Protein AF-A0A0P6VSU0-F1 (afdb_monomer_lite)

Structure (mmCIF, N/CA/C/O backbone):
data_AF-A0A0P6VSU0-F1
#
_entry.id   AF-A0A0P6VSU0-F1
#
loop_
_atom_site.group_PDB
_atom_site.id
_atom_site.type_symbol
_atom_site.label_atom_id
_atom_site.label_alt_id
_atom_site.label_comp_id
_atom_site.label_asym_id
_atom_site.label_entity_id
_atom_site.label_seq_id
_atom_site.pdbx_PDB_ins_code
_atom_site.Cartn_x
_atom_site.Cartn_y
_atom_site.Cartn_z
_atom_site.occupancy
_atom_site.B_iso_or_equiv
_atom_site.auth_seq_id
_atom_site.auth_comp_id
_atom_site.auth_asym_id
_atom_site.auth_atom_id
_atom_site.pdbx_PDB_model_num
ATOM 1 N N . MET A 1 1 ? 4.379 -19.609 -7.124 1.00 47.34 1 MET A N 1
ATOM 2 C CA . MET A 1 1 ? 3.232 -18.679 -7.100 1.00 47.34 1 MET A CA 1
ATOM 3 C C . MET A 1 1 ? 3.362 -17.800 -8.323 1.00 47.34 1 MET A C 1
ATOM 5 O O . MET A 1 1 ? 4.472 -17.355 -8.581 1.00 47.34 1 MET A O 1
ATOM 9 N N . SER A 1 2 ? 2.298 -17.653 -9.105 1.00 48.31 2 SER A N 1
ATOM 10 C CA . SER A 1 2 ? 2.311 -16.832 -10.319 1.00 48.31 2 SER A CA 1
ATOM 11 C C . SER A 1 2 ? 2.112 -15.365 -9.943 1.00 48.31 2 SER A C 1
ATOM 13 O O . SER A 1 2 ? 1.279 -15.066 -9.083 1.00 48.31 2 SER A O 1
ATOM 15 N N . SER A 1 3 ? 2.883 -14.471 -10.557 1.00 55.75 3 SER A N 1
ATOM 16 C CA . SER A 1 3 ? 2.591 -13.036 -10.544 1.00 55.75 3 SER A CA 1
ATOM 17 C C . SER A 1 3 ? 1.239 -12.778 -11.238 1.00 55.75 3 SER A C 1
ATOM 19 O O . SER A 1 3 ? 0.812 -13.639 -12.017 1.00 55.75 3 SER A O 1
ATOM 21 N N . PRO A 1 4 ? 0.574 -11.636 -10.963 1.00 64.50 4 PRO A N 1
ATOM 22 C CA . PRO A 1 4 ? -0.524 -11.125 -11.792 1.00 64.50 4 PRO A CA 1
ATOM 23 C C . PRO A 1 4 ? -0.087 -10.973 -13.265 1.00 64.50 4 PRO A C 1
ATOM 25 O O . PRO A 1 4 ? 1.007 -11.412 -13.632 1.00 64.50 4 PRO A O 1
ATOM 28 N N . GLY A 1 5 ? -0.916 -10.372 -14.125 1.00 71.06 5 GLY A N 1
ATOM 29 C CA . GLY A 1 5 ? -0.563 -10.087 -15.519 1.00 71.06 5 GLY A CA 1
ATOM 30 C C . GLY A 1 5 ? 0.725 -9.261 -15.701 1.00 71.06 5 GLY A C 1
ATOM 31 O O . GLY A 1 5 ? 1.636 -9.219 -14.868 1.00 71.06 5 GLY A O 1
ATOM 32 N N . ARG A 1 6 ? 0.891 -8.617 -16.858 1.00 77.94 6 ARG A N 1
ATOM 33 C CA . ARG A 1 6 ? 2.095 -7.790 -17.058 1.00 77.94 6 ARG A CA 1
ATOM 34 C C . ARG A 1 6 ? 1.940 -6.490 -16.264 1.00 77.94 6 ARG A C 1
ATOM 36 O O . ARG A 1 6 ? 0.905 -5.858 -16.434 1.00 77.94 6 ARG A O 1
ATOM 43 N N . PRO A 1 7 ? 2.951 -6.067 -15.479 1.00 82.81 7 PRO A N 1
ATOM 44 C CA . PRO A 1 7 ? 2.879 -4.781 -14.797 1.00 82.81 7 PRO A CA 1
ATOM 45 C C . PRO A 1 7 ? 2.768 -3.674 -15.835 1.00 82.81 7 PRO A C 1
ATOM 47 O O . PRO A 1 7 ? 3.377 -3.789 -16.906 1.00 82.81 7 PRO A O 1
ATOM 50 N N . SER A 1 8 ? 2.045 -2.613 -15.499 1.00 86.38 8 SER A N 1
ATOM 51 C CA . SER A 1 8 ? 1.903 -1.420 -16.325 1.00 86.38 8 SER A CA 1
ATOM 52 C C . SER A 1 8 ? 2.344 -0.178 -15.557 1.00 86.38 8 SER A C 1
ATOM 54 O O . SER A 1 8 ? 1.845 0.120 -14.472 1.00 86.38 8 SER A O 1
ATOM 56 N N . HIS A 1 9 ? 3.294 0.566 -16.120 1.00 86.81 9 HIS A N 1
ATOM 57 C CA . HIS A 1 9 ? 3.732 1.851 -15.577 1.00 86.81 9 HIS A CA 1
ATOM 58 C C . HIS A 1 9 ? 3.645 2.923 -16.651 1.00 86.81 9 HIS A C 1
ATOM 60 O O . HIS A 1 9 ? 4.348 2.851 -17.661 1.00 86.81 9 HIS A O 1
ATOM 66 N N . PHE A 1 10 ? 2.820 3.940 -16.422 1.00 86.12 10 PHE A N 1
ATOM 67 C CA . PHE A 1 10 ? 2.726 5.067 -17.341 1.00 86.12 10 PHE A CA 1
ATOM 68 C C . PHE A 1 10 ? 3.877 6.047 -17.124 1.00 86.12 10 PHE A C 1
ATOM 70 O O . PHE A 1 10 ? 4.041 6.654 -16.062 1.00 86.12 10 PHE A O 1
ATOM 77 N N . ASP A 1 11 ? 4.669 6.246 -18.170 1.00 84.56 11 ASP A N 1
ATOM 78 C CA . ASP A 1 11 ? 5.705 7.262 -18.197 1.00 84.56 11 ASP A CA 1
ATOM 79 C C . ASP A 1 11 ? 5.117 8.587 -18.692 1.00 84.56 11 ASP A C 1
ATOM 81 O O . ASP A 1 11 ? 4.940 8.808 -19.890 1.00 84.56 11 ASP A O 1
ATOM 85 N N . SER A 1 12 ? 4.852 9.504 -17.761 1.00 80.31 12 SER A N 1
ATOM 86 C CA . SER A 1 12 ? 4.310 10.831 -18.086 1.00 80.31 12 SER A CA 1
ATOM 87 C C . SER A 1 12 ? 5.259 11.716 -18.904 1.00 80.31 12 SER A C 1
ATOM 89 O O . SER A 1 12 ? 4.791 12.636 -19.576 1.00 80.31 12 SER A O 1
ATOM 91 N N . ALA A 1 13 ? 6.570 11.447 -18.896 1.00 84.44 13 ALA A N 1
ATOM 92 C CA . ALA A 1 13 ? 7.530 12.204 -19.692 1.00 84.44 13 ALA A CA 1
ATOM 93 C C . ALA A 1 13 ? 7.473 11.810 -21.175 1.00 84.44 13 ALA A C 1
ATOM 95 O O . ALA A 1 13 ? 7.679 12.657 -22.046 1.00 84.44 13 ALA A O 1
ATOM 96 N N . THR A 1 14 ? 7.185 10.538 -21.469 1.00 85.19 14 THR A N 1
ATOM 97 C CA . THR A 1 14 ? 7.127 10.017 -22.846 1.00 85.19 14 THR A CA 1
ATOM 98 C C . THR A 1 14 ? 5.707 9.745 -23.347 1.00 85.19 14 THR A C 1
ATOM 100 O O . THR A 1 14 ? 5.511 9.587 -24.553 1.00 85.19 14 THR A O 1
ATOM 103 N N . GLY A 1 15 ? 4.717 9.716 -22.453 1.00 84.81 15 GLY A N 1
ATOM 104 C CA . GLY A 1 15 ? 3.325 9.372 -22.740 1.00 84.81 15 GLY A CA 1
ATOM 105 C C . GLY A 1 15 ? 3.114 7.898 -23.097 1.00 84.81 15 GLY A C 1
ATOM 106 O O . GLY A 1 15 ? 2.152 7.585 -23.798 1.00 84.81 15 GLY A O 1
ATOM 107 N N . ARG A 1 16 ? 4.030 7.007 -22.698 1.00 87.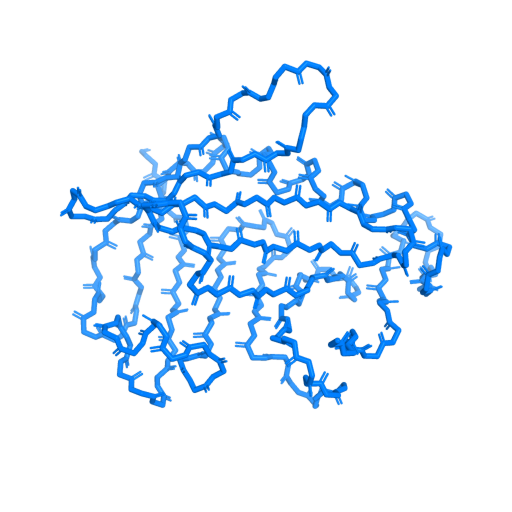06 16 ARG A N 1
ATOM 108 C CA . ARG A 1 16 ? 4.004 5.578 -23.046 1.00 87.06 16 ARG A CA 1
ATOM 109 C C . ARG A 1 16 ? 3.714 4.732 -21.814 1.00 87.06 16 ARG A C 1
ATOM 111 O O . ARG A 1 16 ? 4.244 5.010 -20.743 1.00 87.06 16 ARG A O 1
ATOM 118 N N . ASP A 1 17 ? 2.957 3.659 -22.010 1.00 87.69 17 ASP A N 1
ATOM 119 C CA . ASP A 1 17 ? 2.863 2.577 -21.033 1.00 87.69 17 ASP A CA 1
ATOM 120 C C . ASP A 1 17 ? 4.061 1.640 -21.196 1.00 87.69 17 ASP A C 1
ATOM 122 O O . ASP A 1 17 ? 4.332 1.134 -22.291 1.00 87.69 17 ASP A O 1
ATOM 126 N N . LEU A 1 18 ? 4.791 1.445 -20.103 1.00 89.12 18 LEU A N 1
ATOM 127 C CA . LEU A 1 18 ? 5.906 0.515 -19.987 1.00 89.12 18 LEU A CA 1
ATOM 128 C C . LEU A 1 18 ? 5.400 -0.777 -19.353 1.00 89.12 18 LEU A C 1
ATOM 130 O O . LEU A 1 18 ? 4.749 -0.739 -18.308 1.00 89.12 18 LEU A O 1
ATOM 134 N N . THR A 1 19 ? 5.711 -1.917 -19.968 1.00 88.00 19 THR A N 1
ATOM 135 C CA . THR A 1 19 ? 5.193 -3.222 -19.553 1.00 88.00 19 THR A CA 1
ATOM 136 C C . THR A 1 19 ? 6.268 -4.280 -19.335 1.00 88.00 19 THR A C 1
ATOM 138 O O . THR A 1 19 ? 7.229 -4.422 -20.094 1.00 88.00 19 THR A O 1
ATOM 141 N N . GLY A 1 20 ? 6.086 -5.108 -18.309 1.00 84.38 20 GLY A N 1
ATOM 142 C CA . GLY A 1 20 ? 7.062 -6.153 -17.994 1.00 84.38 20 GLY A CA 1
ATOM 143 C C . GLY A 1 20 ? 8.443 -5.571 -17.641 1.00 84.38 20 GLY A C 1
ATOM 144 O O . GLY A 1 20 ? 8.514 -4.516 -17.011 1.00 84.38 20 GLY A O 1
ATOM 145 N N . PRO A 1 21 ? 9.559 -6.212 -18.043 1.00 86.00 21 PRO A N 1
ATOM 146 C CA . PRO A 1 21 ? 10.896 -5.813 -17.593 1.00 86.00 21 PRO A CA 1
ATOM 147 C C . PRO A 1 21 ? 11.310 -4.379 -17.945 1.00 86.00 21 PRO A C 1
ATOM 149 O O . PRO A 1 21 ? 12.153 -3.799 -17.264 1.00 86.00 21 PRO A O 1
ATOM 152 N N . GLU A 1 22 ? 10.730 -3.783 -18.992 1.00 87.75 22 GLU A N 1
ATOM 153 C CA . GLU A 1 22 ? 11.029 -2.396 -19.374 1.00 87.75 22 GLU A CA 1
ATOM 154 C C . GLU A 1 22 ? 10.518 -1.377 -18.341 1.00 87.75 22 GLU A C 1
ATOM 156 O O . GLU A 1 22 ? 11.018 -0.256 -18.280 1.00 87.75 22 GLU A O 1
ATOM 161 N N . ALA A 1 23 ? 9.575 -1.787 -17.487 1.00 89.44 23 ALA A N 1
ATOM 162 C CA . ALA A 1 23 ? 9.054 -0.981 -16.395 1.00 89.44 23 ALA A CA 1
ATOM 163 C C . ALA A 1 23 ? 9.951 -0.984 -15.143 1.00 89.44 23 ALA A C 1
ATOM 165 O O . ALA A 1 23 ? 9.650 -0.273 -14.189 1.00 89.44 23 ALA A O 1
ATOM 166 N N . GLY A 1 24 ? 11.062 -1.735 -15.132 1.00 90.44 24 GLY A N 1
ATOM 167 C CA . GLY A 1 24 ? 11.977 -1.841 -13.985 1.00 90.44 24 GLY A CA 1
ATOM 168 C C . GLY A 1 24 ? 12.372 -0.493 -13.353 1.00 90.44 24 GLY A C 1
ATOM 169 O O . GLY A 1 24 ? 12.173 -0.324 -12.151 1.00 90.44 24 GLY A O 1
ATOM 170 N N . PRO A 1 25 ? 12.831 0.510 -14.130 1.00 90.44 25 PRO A N 1
ATOM 171 C CA . PRO A 1 25 ? 13.137 1.835 -13.587 1.00 90.44 25 PRO A CA 1
ATOM 172 C C . PRO A 1 25 ? 11.937 2.538 -12.933 1.00 90.44 25 PRO A C 1
ATOM 174 O O . PRO A 1 25 ? 12.113 3.265 -11.958 1.00 90.44 25 PRO A O 1
ATOM 177 N N . GLN A 1 26 ? 10.715 2.313 -13.430 1.00 91.31 26 GLN A N 1
ATOM 178 C CA . GLN A 1 26 ? 9.510 2.890 -12.827 1.00 91.31 26 GLN A CA 1
ATOM 179 C C . GLN A 1 26 ? 9.052 2.133 -11.587 1.00 91.31 26 GLN A C 1
ATOM 181 O O . GLN A 1 26 ? 8.567 2.758 -10.646 1.00 91.31 26 GLN A O 1
ATOM 186 N N . ALA A 1 27 ? 9.295 0.824 -11.524 1.00 92.62 27 ALA A N 1
ATOM 187 C CA . ALA A 1 27 ? 9.142 0.067 -10.291 1.00 92.62 27 ALA A CA 1
ATOM 188 C C . ALA A 1 27 ? 10.073 0.619 -9.198 1.00 92.62 27 ALA A C 1
ATOM 190 O O . ALA A 1 27 ? 9.612 0.915 -8.099 1.00 92.62 27 ALA A O 1
ATOM 191 N N . GLU A 1 28 ? 11.355 0.853 -9.504 1.00 92.69 28 GLU A N 1
ATOM 192 C CA . GLU A 1 28 ? 12.307 1.481 -8.572 1.00 92.69 28 GLU A CA 1
ATOM 193 C C . GLU A 1 28 ? 11.859 2.889 -8.146 1.00 92.69 28 GLU A C 1
ATOM 195 O O . GLU A 1 28 ? 11.866 3.216 -6.954 1.00 92.69 28 GLU A O 1
ATOM 200 N N . ALA A 1 29 ? 11.403 3.711 -9.098 1.00 92.12 29 ALA A N 1
ATOM 201 C CA . ALA A 1 29 ? 10.874 5.041 -8.808 1.00 92.12 29 ALA A CA 1
ATOM 202 C C . ALA A 1 29 ? 9.624 4.989 -7.914 1.00 92.12 29 ALA A C 1
ATOM 204 O O . ALA A 1 29 ? 9.479 5.814 -7.010 1.00 92.12 29 ALA A O 1
ATOM 205 N N . LEU A 1 30 ? 8.739 4.008 -8.117 1.00 93.88 30 LEU A N 1
ATOM 206 C CA . LEU A 1 30 ? 7.564 3.792 -7.278 1.00 93.88 30 LEU A CA 1
ATOM 207 C C . LEU A 1 30 ? 7.958 3.395 -5.849 1.00 93.88 30 LEU A C 1
ATOM 209 O O . LEU A 1 30 ? 7.382 3.938 -4.907 1.00 93.88 30 LEU A O 1
ATOM 213 N N . VAL A 1 31 ? 8.966 2.534 -5.662 1.00 94.50 31 VAL A N 1
ATOM 214 C CA . VAL A 1 31 ? 9.497 2.207 -4.323 1.00 94.50 31 VAL A CA 1
ATOM 215 C C . VAL A 1 31 ? 9.968 3.471 -3.600 1.00 94.50 31 VAL A C 1
ATOM 217 O O . VAL A 1 31 ? 9.560 3.716 -2.464 1.00 94.50 31 VAL A O 1
ATOM 220 N N . ALA A 1 32 ? 10.771 4.306 -4.265 1.00 93.06 32 ALA A N 1
ATOM 221 C CA . ALA A 1 32 ? 11.241 5.567 -3.693 1.00 93.06 32 ALA A CA 1
ATOM 222 C C . ALA A 1 32 ? 10.084 6.532 -3.374 1.00 93.06 32 ALA A C 1
ATOM 224 O O . ALA A 1 32 ? 10.086 7.184 -2.330 1.00 93.06 32 ALA A O 1
ATOM 225 N N . ARG A 1 33 ? 9.063 6.593 -4.241 1.00 94.00 33 ARG A N 1
ATOM 226 C CA . ARG A 1 33 ? 7.874 7.436 -4.047 1.00 94.00 33 ARG A CA 1
ATOM 227 C C . ARG A 1 33 ? 7.045 6.992 -2.840 1.00 94.00 33 ARG A C 1
ATOM 229 O O . ARG A 1 33 ? 6.606 7.841 -2.071 1.00 94.00 33 ARG A O 1
ATOM 236 N N . LEU A 1 34 ? 6.861 5.684 -2.651 1.00 95.38 34 LEU A N 1
ATOM 237 C CA . LEU A 1 34 ? 6.168 5.116 -1.490 1.00 95.38 34 LEU A CA 1
ATOM 238 C C . LEU A 1 34 ? 6.933 5.382 -0.187 1.00 95.38 34 LEU A C 1
ATOM 240 O O . LEU A 1 34 ? 6.318 5.772 0.803 1.00 95.38 34 LEU A O 1
ATOM 244 N N . ALA A 1 35 ? 8.262 5.225 -0.196 1.00 93.81 35 ALA A N 1
ATOM 245 C CA . ALA A 1 35 ? 9.110 5.543 0.953 1.00 93.81 35 ALA A CA 1
ATOM 246 C C . ALA A 1 35 ? 8.978 7.021 1.350 1.00 93.81 35 ALA A C 1
ATOM 248 O O . ALA A 1 35 ? 8.665 7.337 2.492 1.00 93.81 35 ALA A O 1
ATOM 249 N N . MET A 1 36 ? 9.126 7.923 0.378 1.00 94.00 36 MET A N 1
ATOM 250 C CA . MET A 1 36 ? 8.999 9.362 0.597 1.00 94.00 36 MET A CA 1
ATOM 251 C C . MET A 1 36 ? 7.603 9.747 1.106 1.00 94.00 36 MET A C 1
ATOM 253 O O . MET A 1 36 ? 7.484 10.543 2.032 1.00 94.00 36 MET A O 1
ATOM 257 N N . ALA A 1 37 ? 6.536 9.170 0.546 1.00 94.25 37 ALA A N 1
ATOM 258 C CA . ALA A 1 37 ? 5.176 9.426 1.016 1.00 94.25 37 ALA A CA 1
ATOM 259 C C . ALA A 1 37 ? 4.964 8.963 2.466 1.00 94.25 37 ALA A C 1
ATOM 261 O O . ALA A 1 37 ? 4.318 9.669 3.234 1.00 94.25 37 ALA A O 1
ATOM 262 N N . ALA A 1 38 ? 5.540 7.825 2.860 1.00 94.69 38 ALA A N 1
ATOM 263 C CA . ALA A 1 38 ? 5.490 7.340 4.238 1.00 94.69 38 ALA A CA 1
ATOM 264 C C . ALA A 1 38 ? 6.200 8.280 5.233 1.00 94.69 38 ALA A C 1
ATOM 266 O O . ALA A 1 38 ? 5.788 8.358 6.388 1.00 94.69 38 ALA A O 1
ATOM 267 N N . GLU A 1 39 ? 7.233 9.009 4.800 1.00 93.19 39 GLU A N 1
ATOM 268 C CA . GLU A 1 39 ? 7.901 10.031 5.620 1.00 93.19 39 GLU A CA 1
ATOM 269 C C . GLU A 1 39 ? 7.115 11.344 5.685 1.00 93.19 39 GLU A C 1
ATOM 271 O O . GLU A 1 39 ? 7.004 11.949 6.751 1.00 93.19 39 GLU A O 1
ATOM 276 N N . ILE A 1 40 ? 6.573 11.797 4.550 1.00 94.50 40 ILE A N 1
ATOM 277 C CA . ILE A 1 40 ? 5.836 13.067 4.452 1.00 94.50 40 ILE A CA 1
ATOM 278 C C . ILE A 1 40 ? 4.467 12.963 5.135 1.00 94.50 40 ILE A C 1
ATOM 280 O O . ILE A 1 40 ? 4.003 13.931 5.739 1.00 94.50 40 ILE A O 1
ATOM 284 N N . TYR A 1 41 ? 3.825 11.797 5.054 1.00 95.62 41 TYR A N 1
ATOM 285 C CA . TYR A 1 41 ? 2.482 11.549 5.565 1.00 95.62 41 TYR A CA 1
ATOM 286 C C . TYR A 1 41 ? 2.490 10.466 6.657 1.00 95.62 41 TYR A C 1
ATOM 288 O O . TYR A 1 41 ? 2.035 9.344 6.419 1.00 95.62 41 TYR A O 1
ATOM 296 N N . PRO A 1 42 ? 2.974 10.771 7.875 1.00 96.25 42 PRO A N 1
ATOM 297 C CA . PRO A 1 42 ? 3.093 9.781 8.945 1.00 96.25 42 PRO A CA 1
ATOM 298 C C . PRO A 1 42 ? 1.759 9.437 9.623 1.00 96.25 42 PRO A C 1
ATOM 300 O O . PRO A 1 42 ? 1.703 8.503 10.419 1.00 96.25 42 PRO A O 1
ATOM 303 N N . HIS A 1 43 ? 0.678 10.170 9.347 1.00 97.62 43 HIS A N 1
ATOM 304 C CA . HIS A 1 43 ? -0.611 9.985 10.014 1.00 97.62 43 HIS A CA 1
ATOM 305 C C . HIS A 1 43 ? -1.735 9.796 8.999 1.00 97.62 43 HIS A C 1
ATOM 307 O O . HIS A 1 43 ? -2.031 10.677 8.192 1.00 97.62 43 HIS A O 1
ATOM 313 N N . TRP A 1 44 ? -2.383 8.637 9.072 1.00 98.00 44 TRP A N 1
ATOM 314 C CA . TRP A 1 44 ? -3.478 8.253 8.189 1.00 98.00 44 TRP A CA 1
ATOM 315 C C . TRP A 1 44 ? -4.697 7.890 9.018 1.00 98.00 44 TRP A C 1
ATOM 317 O O . TRP A 1 44 ? -4.587 7.144 9.984 1.00 98.00 44 TRP A O 1
ATOM 327 N N . ARG A 1 45 ? -5.878 8.373 8.648 1.00 98.25 45 ARG A N 1
ATOM 328 C CA . ARG A 1 45 ? -7.129 8.024 9.324 1.00 98.25 45 ARG A CA 1
ATOM 329 C C . ARG A 1 45 ? -7.915 7.031 8.489 1.00 98.25 45 ARG A C 1
ATOM 331 O O . ARG A 1 45 ? -8.149 7.272 7.310 1.00 98.25 45 ARG A O 1
ATOM 338 N N . ILE A 1 46 ? -8.365 5.951 9.121 1.00 98.25 46 ILE A N 1
ATOM 339 C CA . ILE A 1 46 ? -9.311 5.009 8.518 1.00 98.25 46 ILE A CA 1
ATOM 340 C C . ILE A 1 46 ? -10.684 5.686 8.448 1.00 98.25 46 ILE A C 1
ATOM 342 O O . ILE A 1 46 ? -11.180 6.199 9.450 1.00 98.25 46 ILE A O 1
ATOM 346 N N . GLU A 1 47 ? -11.314 5.685 7.280 1.00 97.94 47 GLU A N 1
ATOM 347 C CA . GLU A 1 47 ? -12.573 6.393 7.017 1.00 97.94 47 GLU A CA 1
ATOM 348 C C . GLU A 1 47 ? -13.791 5.462 6.951 1.00 97.94 47 GLU A C 1
ATOM 350 O O . GLU A 1 47 ? -14.930 5.924 6.995 1.00 97.94 47 GLU A O 1
ATOM 355 N N . THR A 1 48 ? -13.574 4.147 6.880 1.00 96.94 48 THR A N 1
ATOM 356 C CA . THR A 1 48 ? -14.632 3.151 6.662 1.00 96.94 48 THR A CA 1
ATOM 357 C C . THR A 1 48 ? -14.580 1.988 7.651 1.00 96.94 48 THR A C 1
ATOM 359 O O . THR A 1 48 ? -13.565 1.711 8.290 1.00 96.94 48 THR A O 1
ATOM 362 N N . GLY A 1 49 ? -15.704 1.272 7.751 1.00 93.88 49 GLY A N 1
ATOM 363 C CA . GLY A 1 49 ? -15.810 0.030 8.515 1.00 93.88 49 GLY A CA 1
ATOM 364 C C . GLY A 1 49 ? -15.770 0.205 10.040 1.00 93.88 49 GLY A C 1
ATOM 365 O O . GLY A 1 49 ? -15.791 1.326 10.550 1.00 93.88 49 GLY A O 1
ATOM 366 N N . PRO A 1 50 ? -15.724 -0.909 10.794 1.00 94.69 50 PRO A N 1
ATOM 367 C CA . PRO A 1 50 ? -15.648 -0.890 12.258 1.00 94.69 50 PRO A CA 1
ATOM 368 C C . PRO A 1 50 ? -14.444 -0.134 12.836 1.00 94.69 50 PRO A C 1
ATOM 370 O O . PRO A 1 50 ? -14.487 0.293 13.986 1.00 94.69 50 PRO A O 1
ATOM 373 N N . ALA A 1 51 ? -13.367 0.012 12.061 1.00 95.25 51 ALA A N 1
ATOM 374 C CA . ALA A 1 51 ? -12.163 0.729 12.465 1.00 95.25 51 ALA A CA 1
ATOM 375 C C . ALA A 1 51 ? -12.170 2.230 12.106 1.00 95.25 51 ALA A C 1
ATOM 377 O O . ALA A 1 51 ? -11.166 2.900 12.356 1.00 95.25 51 ALA A O 1
A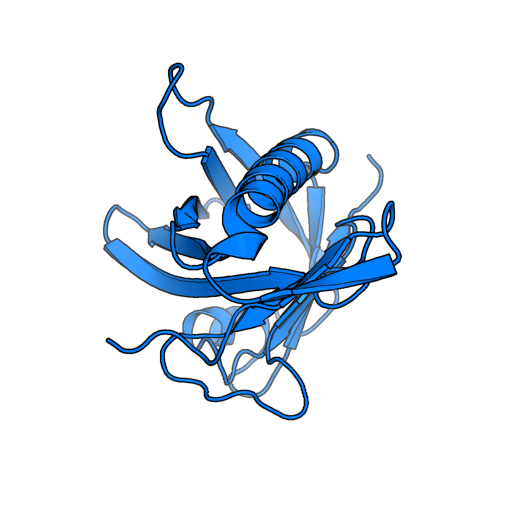TOM 378 N N . ALA A 1 52 ? -13.259 2.762 11.539 1.00 96.94 52 ALA A N 1
ATOM 379 C CA . ALA A 1 52 ? -13.352 4.167 11.149 1.00 96.94 52 ALA A CA 1
ATOM 380 C C . ALA A 1 52 ? -13.029 5.124 12.312 1.00 96.94 52 ALA A C 1
ATOM 382 O O . ALA A 1 52 ? -13.438 4.921 13.455 1.00 96.94 52 ALA A O 1
ATOM 383 N N . GLY A 1 53 ? -12.288 6.186 12.004 1.00 96.62 53 GLY A N 1
ATOM 384 C CA . GLY A 1 53 ? -11.812 7.186 12.958 1.00 96.62 53 GLY A CA 1
ATOM 385 C C . GLY A 1 53 ? -10.495 6.833 13.652 1.00 96.62 53 GLY A C 1
ATOM 386 O O . GLY A 1 53 ? -9.898 7.721 14.257 1.00 96.62 53 GLY A O 1
ATOM 387 N N . ARG A 1 54 ? -10.010 5.587 13.554 1.00 97.06 54 ARG A N 1
ATOM 388 C CA . ARG A 1 54 ? -8.699 5.205 14.098 1.00 97.06 54 ARG A CA 1
ATOM 389 C C . ARG A 1 54 ? -7.571 5.721 13.204 1.00 97.06 54 ARG A C 1
ATOM 391 O O . ARG A 1 54 ? -7.713 5.767 11.979 1.00 97.06 54 ARG A O 1
ATOM 398 N N . THR A 1 55 ? -6.450 6.071 13.828 1.00 97.44 55 THR A N 1
ATOM 399 C CA . THR A 1 55 ? -5.258 6.585 13.145 1.00 97.44 55 THR A CA 1
ATOM 400 C C . THR A 1 55 ? -4.207 5.490 13.024 1.00 97.44 55 THR A C 1
ATOM 402 O O . THR A 1 55 ? -3.840 4.863 14.015 1.00 97.44 55 THR A O 1
ATOM 405 N N . VAL A 1 56 ? -3.725 5.279 11.804 1.00 97.88 56 VAL A N 1
ATOM 406 C CA . VAL A 1 56 ? -2.536 4.494 11.495 1.00 97.88 56 VAL A CA 1
ATOM 407 C C . VAL A 1 56 ? -1.343 5.442 11.483 1.00 97.88 56 VAL A C 1
ATOM 409 O O . VAL A 1 56 ? -1.325 6.427 10.742 1.00 97.88 56 VAL A O 1
ATOM 412 N N . GLU A 1 57 ? -0.353 5.139 12.309 1.00 97.62 57 GLU A N 1
ATOM 413 C CA . GLU A 1 57 ? 0.948 5.795 12.276 1.00 97.62 57 GLU A CA 1
ATOM 414 C C . GLU A 1 57 ? 1.852 5.065 11.287 1.00 97.62 57 GLU A C 1
ATOM 416 O O . GLU A 1 57 ? 1.991 3.841 11.328 1.00 97.62 57 GLU A O 1
ATOM 421 N N . VAL A 1 58 ? 2.464 5.825 10.391 1.00 96.94 58 VAL A N 1
ATOM 422 C CA . VAL A 1 58 ? 3.337 5.341 9.331 1.00 96.94 58 VAL A CA 1
ATOM 423 C C . VAL A 1 58 ? 4.740 5.864 9.599 1.00 96.94 58 VAL A C 1
ATOM 425 O O . VAL A 1 58 ? 4.935 7.032 9.924 1.00 96.94 58 VAL A O 1
ATOM 428 N N . SER A 1 59 ? 5.734 4.990 9.489 1.00 95.00 59 SER A N 1
ATOM 429 C CA . SER A 1 59 ? 7.139 5.384 9.584 1.00 95.00 59 SER A CA 1
ATOM 430 C C . SER A 1 59 ? 7.994 4.551 8.646 1.00 95.00 59 SER A C 1
ATOM 432 O O . SER A 1 59 ? 7.696 3.385 8.393 1.00 95.00 59 SER A O 1
ATOM 434 N N . VAL A 1 60 ? 9.082 5.131 8.153 1.00 92.62 60 VAL A N 1
ATOM 435 C CA . VAL A 1 60 ? 10.110 4.387 7.425 1.00 92.62 60 VAL A CA 1
ATOM 436 C C . VAL A 1 60 ? 11.176 3.946 8.420 1.00 92.62 60 VAL A C 1
ATOM 438 O O . VAL A 1 60 ? 11.627 4.718 9.268 1.00 92.62 60 VAL A O 1
ATOM 441 N N . ARG A 1 61 ? 11.564 2.674 8.357 1.00 86.44 61 ARG A N 1
ATOM 442 C CA . ARG A 1 61 ? 12.766 2.188 9.031 1.00 86.44 61 ARG A CA 1
ATOM 443 C C . ARG A 1 61 ? 13.888 2.229 8.018 1.00 86.44 61 ARG A C 1
ATOM 445 O O . ARG A 1 61 ? 13.843 1.502 7.031 1.00 86.44 61 ARG A O 1
ATOM 452 N N . ASP A 1 62 ? 14.835 3.118 8.294 1.00 64.44 62 ASP A N 1
ATOM 453 C CA . ASP A 1 62 ? 15.942 3.439 7.406 1.00 64.44 62 ASP A CA 1
ATOM 454 C C . ASP A 1 62 ? 16.724 2.158 7.080 1.00 64.44 62 ASP A C 1
ATOM 456 O O . ASP A 1 62 ? 17.281 1.531 7.995 1.00 64.44 62 ASP A O 1
ATOM 460 N N . PRO A 1 63 ? 16.719 1.706 5.819 1.00 55.38 63 PRO A N 1
ATOM 461 C CA . PRO A 1 63 ? 17.582 0.623 5.410 1.00 55.38 63 PRO A CA 1
ATOM 462 C C . PRO A 1 63 ? 19.024 1.141 5.409 1.00 55.38 63 PRO A C 1
ATOM 464 O O . PRO A 1 63 ? 19.294 2.289 5.048 1.00 55.38 63 PRO A O 1
ATOM 467 N N . LEU A 1 64 ? 19.990 0.293 5.761 1.00 59.38 64 LEU A N 1
ATOM 468 C CA . LEU A 1 64 ? 21.366 0.570 5.352 1.00 59.38 64 LEU A CA 1
ATOM 469 C C . LEU A 1 64 ? 21.385 0.694 3.818 1.00 59.38 64 LEU A C 1
ATOM 471 O O . LEU A 1 64 ? 20.563 0.088 3.133 1.00 59.38 64 LEU A O 1
ATOM 475 N N . VAL A 1 65 ? 22.308 1.480 3.258 1.00 60.41 65 VAL A N 1
ATOM 476 C CA . VAL A 1 65 ? 22.425 1.638 1.796 1.00 60.41 65 VAL A CA 1
ATOM 477 C C . VAL A 1 65 ? 22.444 0.258 1.119 1.00 60.41 65 VAL A C 1
ATOM 479 O O . VAL A 1 65 ? 23.379 -0.513 1.328 1.00 60.41 65 VAL A O 1
ATOM 482 N N . GLY A 1 66 ? 21.424 -0.033 0.303 1.00 63.34 66 GLY A N 1
ATOM 483 C CA . GLY A 1 66 ? 21.268 -1.303 -0.419 1.00 63.34 66 GLY A CA 1
ATOM 484 C C . GLY A 1 66 ? 20.228 -2.275 0.155 1.00 63.34 66 GLY A C 1
ATOM 485 O O . GLY A 1 66 ? 19.921 -3.263 -0.510 1.00 63.34 66 GLY A O 1
ATOM 486 N N . ASP A 1 67 ? 19.661 -2.000 1.331 1.00 71.94 67 ASP A N 1
ATOM 487 C CA . ASP A 1 67 ? 18.581 -2.807 1.903 1.00 71.94 67 ASP A CA 1
ATOM 488 C C . ASP A 1 67 ? 17.200 -2.406 1.327 1.00 71.94 67 ASP A C 1
ATOM 490 O O . ASP A 1 67 ? 16.991 -1.250 0.940 1.00 71.94 67 ASP A O 1
ATOM 494 N N . PRO A 1 68 ? 16.226 -3.338 1.274 1.00 80.62 68 PRO A N 1
ATOM 495 C CA . PRO A 1 68 ? 14.854 -3.031 0.879 1.00 80.62 68 PRO A CA 1
ATOM 496 C C . PRO A 1 68 ? 14.202 -1.979 1.783 1.00 80.62 68 PRO A C 1
ATOM 498 O O . PRO A 1 68 ? 14.396 -1.983 3.001 1.00 80.62 68 PRO A O 1
ATOM 501 N N . VAL A 1 69 ? 13.350 -1.129 1.203 1.00 90.94 69 VAL A N 1
ATOM 502 C CA . VAL A 1 69 ? 12.553 -0.160 1.967 1.00 90.94 69 VAL A CA 1
ATOM 503 C C . VAL A 1 69 ? 11.604 -0.904 2.903 1.00 90.94 69 VAL A C 1
ATOM 505 O O . VAL A 1 69 ? 10.830 -1.759 2.463 1.00 90.94 69 VAL A O 1
ATOM 508 N N . ARG A 1 70 ? 11.623 -0.544 4.192 1.00 94.50 70 ARG A N 1
ATOM 509 C CA . ARG A 1 70 ? 10.712 -1.092 5.200 1.00 94.50 70 ARG A CA 1
ATOM 510 C C . ARG A 1 70 ? 9.839 0.010 5.790 1.00 94.50 70 ARG A C 1
ATOM 512 O O . ARG A 1 70 ? 10.318 0.874 6.520 1.00 94.50 70 ARG A O 1
ATOM 519 N N . ILE A 1 71 ? 8.544 -0.058 5.508 1.00 96.00 71 ILE A N 1
ATOM 520 C CA . ILE A 1 71 ? 7.523 0.826 6.076 1.00 96.00 71 ILE A CA 1
ATOM 521 C C . ILE A 1 71 ? 6.890 0.109 7.269 1.00 96.00 71 ILE A C 1
ATOM 523 O O . ILE A 1 71 ? 6.544 -1.065 7.185 1.00 96.00 71 ILE A O 1
ATOM 527 N N . VAL A 1 72 ? 6.744 0.788 8.399 1.00 97.12 72 VAL A N 1
ATOM 528 C CA . VAL A 1 72 ? 6.064 0.272 9.588 1.00 97.12 72 VAL A CA 1
ATOM 529 C C . VAL A 1 72 ? 4.731 0.984 9.732 1.00 97.12 72 VAL A C 1
ATOM 531 O O . VAL A 1 72 ? 4.687 2.212 9.725 1.00 97.12 72 VAL A O 1
ATOM 534 N N . LEU A 1 73 ? 3.667 0.198 9.884 1.00 97.69 73 LEU A N 1
ATOM 535 C CA . LEU A 1 73 ? 2.312 0.675 10.136 1.00 97.69 73 LEU A CA 1
ATOM 536 C C . LEU A 1 73 ? 1.930 0.291 11.565 1.00 97.69 73 LEU A C 1
ATOM 538 O O . LEU A 1 73 ? 1.943 -0.897 11.901 1.00 97.69 73 LEU A O 1
ATOM 542 N N . ALA A 1 74 ? 1.597 1.272 12.398 1.00 97.38 74 ALA A N 1
ATOM 543 C CA . ALA A 1 74 ? 1.180 1.066 13.778 1.00 97.38 74 ALA A CA 1
ATOM 544 C C . ALA A 1 74 ? -0.263 1.534 14.000 1.00 97.38 74 ALA A C 1
ATOM 546 O O . ALA A 1 74 ? -0.676 2.584 13.519 1.00 97.38 74 ALA A O 1
ATOM 547 N N . LEU A 1 75 ? -1.038 0.732 14.727 1.00 96.25 75 LEU A N 1
ATOM 548 C CA . LEU A 1 75 ? -2.447 0.969 15.028 1.00 96.25 75 LEU A CA 1
ATOM 549 C C . LEU A 1 75 ? -2.772 0.352 16.393 1.00 96.25 75 LEU A C 1
ATOM 551 O O . LEU A 1 75 ? -2.593 -0.850 16.590 1.00 96.25 75 LEU A O 1
ATOM 555 N N . ASP A 1 76 ? -3.255 1.163 17.336 1.00 93.94 76 ASP A N 1
ATOM 556 C CA . ASP A 1 76 ? -3.627 0.755 18.702 1.00 93.94 76 ASP A CA 1
ATOM 557 C C . ASP A 1 76 ? -2.570 -0.109 19.419 1.00 93.94 76 ASP A C 1
ATOM 559 O O . ASP A 1 76 ? -2.876 -1.109 20.070 1.00 93.94 76 ASP A O 1
ATOM 563 N N . GLY A 1 77 ? -1.295 0.261 19.276 1.00 90.44 77 GLY A N 1
ATOM 564 C CA . GLY A 1 77 ? -0.170 -0.437 19.907 1.00 90.44 77 GLY A CA 1
ATOM 565 C C . GLY A 1 77 ? 0.243 -1.752 19.235 1.00 90.44 77 GLY A C 1
ATOM 566 O O . GLY A 1 77 ? 1.220 -2.363 19.664 1.00 90.44 77 GLY A O 1
ATOM 567 N N . ALA A 1 78 ? -0.448 -2.185 18.177 1.00 93.56 78 ALA A N 1
ATOM 568 C CA . ALA A 1 78 ? 0.025 -3.238 17.285 1.00 93.56 78 ALA A CA 1
ATOM 569 C C . ALA A 1 78 ? 0.789 -2.622 16.108 1.00 93.56 78 ALA A C 1
ATOM 571 O O . ALA A 1 78 ? 0.424 -1.553 15.626 1.00 93.56 78 ALA A O 1
ATOM 572 N N . ALA A 1 79 ? 1.822 -3.309 15.623 1.00 95.81 79 ALA A N 1
ATOM 573 C CA . ALA A 1 79 ? 2.584 -2.879 14.459 1.00 95.81 79 ALA A CA 1
ATOM 574 C C . ALA A 1 79 ? 2.769 -4.026 13.465 1.00 95.81 79 ALA A C 1
ATOM 576 O O . ALA A 1 79 ? 2.913 -5.189 13.850 1.00 95.81 79 ALA A O 1
ATOM 577 N N . ILE A 1 80 ? 2.784 -3.670 12.187 1.00 96.69 80 ILE A N 1
ATOM 578 C CA . ILE A 1 80 ? 3.168 -4.543 11.081 1.00 96.69 80 ILE A CA 1
ATOM 579 C C . ILE A 1 80 ? 4.260 -3.858 10.269 1.00 96.69 80 ILE A C 1
ATOM 581 O O . ILE A 1 80 ? 4.380 -2.631 10.268 1.00 96.69 80 ILE A O 1
ATOM 585 N N . ALA A 1 81 ? 5.058 -4.656 9.578 1.00 96.81 81 ALA A N 1
ATOM 586 C CA . ALA A 1 81 ? 6.048 -4.167 8.638 1.00 96.81 81 ALA A CA 1
ATOM 587 C C . ALA A 1 81 ? 5.616 -4.480 7.209 1.00 96.81 81 ALA A C 1
ATOM 589 O O . ALA A 1 81 ? 5.083 -5.551 6.944 1.00 96.81 81 ALA A O 1
ATOM 590 N N . VAL A 1 82 ? 5.901 -3.566 6.295 1.00 97.19 82 VAL A N 1
ATOM 591 C CA . VAL A 1 82 ? 5.738 -3.734 4.858 1.00 97.19 82 VAL A CA 1
ATOM 592 C C . VAL A 1 82 ? 7.110 -3.571 4.225 1.00 97.19 82 VAL A C 1
ATOM 594 O O . VAL A 1 82 ? 7.686 -2.482 4.244 1.00 97.19 82 VAL A O 1
ATOM 597 N N . THR A 1 83 ? 7.644 -4.660 3.690 1.00 96.06 83 THR A N 1
ATOM 598 C CA . THR A 1 83 ? 8.857 -4.635 2.875 1.00 96.06 83 THR A CA 1
ATOM 599 C C . THR A 1 83 ? 8.459 -4.358 1.434 1.00 96.06 83 THR A C 1
ATOM 601 O O . THR A 1 83 ? 7.630 -5.079 0.878 1.00 96.06 83 THR A O 1
ATOM 604 N N . VAL A 1 84 ? 9.042 -3.317 0.844 1.00 95.50 84 VAL A N 1
ATOM 605 C CA . VAL A 1 84 ? 8.739 -2.852 -0.512 1.00 95.50 84 VAL A CA 1
ATOM 606 C C . VAL A 1 84 ? 9.958 -3.101 -1.397 1.00 95.50 84 VAL A C 1
ATOM 608 O O . VAL A 1 84 ? 11.068 -2.677 -1.074 1.00 95.50 84 VAL A O 1
ATOM 611 N N . THR A 1 85 ? 9.788 -3.837 -2.494 1.00 94.50 85 THR A N 1
ATOM 612 C CA . THR A 1 85 ? 10.900 -4.264 -3.359 1.00 94.50 85 THR A CA 1
ATOM 613 C C . THR A 1 85 ? 10.528 -4.141 -4.829 1.00 94.50 85 THR A C 1
ATOM 615 O O . THR A 1 85 ? 9.496 -4.654 -5.245 1.00 94.50 85 THR A O 1
ATOM 618 N N . ALA A 1 86 ? 11.377 -3.493 -5.625 1.00 93.31 86 ALA A N 1
ATOM 619 C CA . ALA A 1 86 ? 11.246 -3.507 -7.077 1.00 93.31 86 ALA A CA 1
ATOM 620 C C . ALA A 1 86 ? 11.753 -4.848 -7.626 1.00 93.31 86 ALA A C 1
ATOM 622 O O . ALA A 1 86 ? 12.842 -5.303 -7.273 1.00 93.31 86 ALA A O 1
ATOM 623 N N . GLU A 1 87 ? 10.971 -5.483 -8.489 1.00 91.38 87 GLU A N 1
ATOM 624 C CA . GLU A 1 87 ? 11.347 -6.725 -9.153 1.00 91.38 87 GLU A CA 1
ATOM 625 C C . GLU A 1 87 ? 11.807 -6.466 -10.592 1.00 91.38 87 GLU A C 1
ATOM 627 O O . GLU A 1 87 ? 11.294 -5.593 -11.291 1.00 91.38 87 GLU A O 1
ATOM 632 N N . ALA A 1 88 ? 12.714 -7.308 -11.098 1.00 88.25 88 ALA A N 1
ATOM 633 C CA . ALA A 1 88 ? 13.159 -7.265 -12.498 1.00 88.25 88 ALA A CA 1
ATOM 634 C C . ALA A 1 88 ? 12.020 -7.501 -13.515 1.00 88.25 88 ALA A C 1
ATOM 636 O O . ALA A 1 88 ? 12.186 -7.264 -14.709 1.00 88.25 88 ALA A O 1
ATOM 637 N N . SER A 1 89 ? 10.871 -7.994 -13.047 1.00 88.12 89 SER A N 1
ATOM 638 C CA . SER A 1 89 ? 9.646 -8.174 -13.824 1.00 88.12 89 SER A CA 1
ATOM 639 C C . SER A 1 89 ? 8.933 -6.854 -14.141 1.00 88.12 89 SER A C 1
ATOM 641 O O . SER A 1 89 ? 8.067 -6.864 -15.011 1.00 88.12 89 SER A O 1
ATOM 643 N N . GLY A 1 90 ? 9.279 -5.755 -13.456 1.00 90.44 90 GLY A N 1
ATOM 644 C CA . GLY A 1 90 ? 8.571 -4.472 -13.498 1.00 90.44 90 GLY A CA 1
ATOM 645 C C . GLY A 1 90 ? 7.501 -4.313 -12.409 1.00 90.44 90 GLY A C 1
ATOM 646 O O . GLY A 1 90 ? 6.923 -3.238 -12.275 1.00 90.44 90 GLY A O 1
ATOM 647 N N . TRP A 1 91 ? 7.231 -5.355 -11.618 1.00 92.81 91 TRP A N 1
ATOM 648 C CA . TRP A 1 91 ? 6.349 -5.263 -10.454 1.00 92.81 91 TRP A CA 1
ATOM 649 C C . TRP A 1 91 ? 7.067 -4.636 -9.257 1.00 92.81 91 TRP A C 1
ATOM 651 O O . TRP A 1 91 ? 8.277 -4.790 -9.084 1.00 92.81 91 TRP A O 1
ATOM 661 N N . VAL A 1 92 ? 6.303 -3.992 -8.377 1.00 94.62 92 VAL A N 1
ATOM 662 C CA . VAL A 1 92 ? 6.724 -3.732 -6.998 1.00 94.62 92 VAL A CA 1
ATOM 663 C C . VAL A 1 92 ? 6.064 -4.759 -6.088 1.00 94.62 92 VAL A C 1
ATOM 665 O O . VAL A 1 92 ? 4.845 -4.873 -6.048 1.00 94.62 92 VAL A O 1
ATOM 668 N N . LEU A 1 93 ? 6.859 -5.515 -5.342 1.00 95.31 93 LEU A N 1
ATOM 669 C CA . LEU A 1 93 ? 6.377 -6.462 -4.347 1.00 95.31 93 LEU A CA 1
ATOM 670 C C . LEU A 1 93 ? 6.229 -5.773 -2.986 1.00 95.31 93 LEU A C 1
ATOM 672 O O . LEU A 1 93 ? 7.161 -5.126 -2.507 1.00 95.31 93 LEU A O 1
ATOM 676 N N . LEU A 1 94 ? 5.076 -5.971 -2.347 1.00 96.94 94 LEU A N 1
ATOM 677 C CA . LEU A 1 94 ? 4.797 -5.584 -0.968 1.00 96.94 94 LEU A CA 1
ATOM 678 C C . LEU A 1 94 ? 4.592 -6.852 -0.137 1.00 96.94 94 LEU A C 1
ATOM 680 O O . LEU A 1 94 ? 3.577 -7.537 -0.279 1.00 96.94 94 LEU A O 1
ATOM 684 N N . ALA A 1 95 ? 5.547 -7.164 0.737 1.00 96.69 95 ALA A N 1
ATOM 685 C CA . ALA A 1 95 ? 5.440 -8.259 1.699 1.00 96.69 95 ALA A CA 1
ATOM 686 C C . ALA A 1 95 ? 5.084 -7.697 3.078 1.00 96.69 95 ALA A C 1
ATOM 688 O O . ALA A 1 95 ? 5.822 -6.876 3.625 1.00 96.69 95 ALA A O 1
ATOM 689 N N . VAL A 1 96 ? 3.944 -8.118 3.629 1.00 97.31 96 VAL A N 1
ATOM 690 C CA . VAL A 1 96 ? 3.430 -7.628 4.910 1.00 97.31 96 VAL A CA 1
ATOM 691 C C . VAL A 1 96 ? 3.707 -8.659 5.991 1.00 97.31 96 VAL A C 1
ATOM 693 O O . VAL A 1 96 ? 3.212 -9.783 5.928 1.00 97.31 96 VAL A O 1
ATOM 696 N N . GLU A 1 97 ? 4.457 -8.263 7.010 1.00 97.19 97 GLU A N 1
ATOM 697 C CA . GLU A 1 97 ? 4.897 -9.125 8.098 1.00 97.19 97 GLU A CA 1
ATOM 698 C C . GLU A 1 97 ? 4.370 -8.655 9.452 1.00 97.19 97 GLU A C 1
ATOM 700 O O . GLU A 1 97 ? 4.345 -7.460 9.765 1.00 97.19 97 GLU A O 1
ATOM 705 N N . ARG A 1 98 ? 4.044 -9.625 10.304 1.00 95.00 98 ARG A N 1
ATOM 706 C CA . ARG A 1 98 ? 3.810 -9.428 11.733 1.00 95.00 98 ARG A CA 1
ATOM 707 C C . ARG A 1 98 ? 4.607 -10.467 12.504 1.00 95.00 98 ARG A C 1
ATOM 709 O O . ARG A 1 98 ? 4.536 -11.648 12.185 1.00 95.00 98 ARG A O 1
ATOM 716 N N . ASP A 1 99 ? 5.382 -10.023 13.490 1.00 92.56 99 ASP A N 1
ATOM 717 C CA . ASP A 1 99 ? 6.204 -10.902 14.335 1.00 92.56 99 ASP A CA 1
ATOM 718 C C . ASP A 1 99 ? 7.123 -11.851 13.525 1.00 92.56 99 ASP A C 1
ATOM 720 O O . ASP A 1 99 ? 7.378 -12.987 13.916 1.00 92.56 99 ASP A O 1
ATOM 724 N N . GLY A 1 100 ? 7.613 -11.381 12.368 1.00 89.94 100 GLY A N 1
ATOM 725 C CA . GLY A 1 100 ? 8.489 -12.135 11.460 1.00 89.94 100 GLY A CA 1
ATOM 726 C C . GLY A 1 100 ? 7.784 -13.140 10.539 1.00 89.94 100 GLY A C 1
ATOM 727 O O . GLY A 1 100 ? 8.461 -13.832 9.784 1.00 89.94 100 GLY A O 1
ATOM 728 N N . ALA A 1 101 ? 6.452 -13.233 10.578 1.00 95.44 101 ALA A N 1
ATOM 729 C CA . ALA A 1 101 ? 5.664 -14.058 9.667 1.00 95.44 101 ALA A CA 1
ATOM 730 C C . ALA A 1 101 ? 4.963 -13.193 8.611 1.00 95.44 101 ALA A C 1
ATOM 732 O O . ALA A 1 101 ? 4.310 -12.205 8.955 1.00 95.44 101 ALA A O 1
ATOM 733 N N . GLU A 1 102 ? 5.054 -13.582 7.335 1.00 96.31 102 GLU A N 1
ATOM 734 C CA . GLU A 1 102 ? 4.276 -12.960 6.258 1.00 96.31 102 GLU A CA 1
ATOM 735 C C . GLU A 1 102 ? 2.782 -13.264 6.461 1.00 96.31 102 GLU A C 1
ATOM 737 O O . GLU A 1 102 ? 2.370 -14.423 6.514 1.00 96.31 102 GLU A O 1
ATOM 742 N N . ILE A 1 103 ? 1.973 -12.213 6.595 1.00 96.12 103 ILE A N 1
ATOM 743 C CA . ILE A 1 103 ? 0.520 -12.284 6.818 1.00 96.12 103 ILE A CA 1
ATOM 744 C C . ILE A 1 103 ? -0.286 -11.843 5.595 1.00 96.12 103 ILE A C 1
ATOM 746 O O . ILE A 1 103 ? -1.468 -12.169 5.490 1.00 96.12 103 ILE A O 1
ATOM 750 N N . ALA A 1 104 ? 0.332 -11.092 4.684 1.00 95.94 104 ALA A N 1
ATOM 751 C CA . ALA A 1 104 ? -0.259 -10.686 3.419 1.00 95.94 104 ALA A CA 1
ATOM 752 C C . ALA A 1 104 ? 0.830 -10.314 2.410 1.00 95.94 104 ALA A C 1
ATOM 754 O O . ALA A 1 104 ? 1.972 -10.023 2.765 1.00 95.94 104 ALA A O 1
ATOM 755 N N . ARG A 1 105 ? 0.440 -10.294 1.139 1.00 95.88 105 ARG A N 1
ATOM 756 C CA . ARG A 1 105 ? 1.293 -9.918 0.018 1.00 95.88 105 ARG A CA 1
ATOM 757 C C . ARG A 1 105 ? 0.472 -9.165 -1.021 1.00 95.88 105 ARG A C 1
ATOM 759 O O . ARG A 1 105 ? -0.704 -9.481 -1.217 1.00 95.88 105 ARG A O 1
ATOM 766 N N . ALA A 1 106 ? 1.097 -8.214 -1.697 1.00 95.56 106 ALA A N 1
ATOM 767 C CA . ALA A 1 106 ? 0.546 -7.561 -2.876 1.00 95.56 106 ALA A CA 1
ATOM 768 C C . ALA A 1 106 ? 1.644 -7.308 -3.915 1.00 95.56 106 ALA A C 1
ATOM 770 O O . ALA A 1 106 ? 2.814 -7.159 -3.566 1.00 95.56 106 ALA A O 1
ATOM 771 N N . HIS A 1 107 ? 1.251 -7.260 -5.181 1.00 94.75 107 HIS A N 1
ATOM 772 C CA . HIS A 1 107 ? 2.036 -6.662 -6.251 1.00 94.75 107 HIS A CA 1
ATOM 773 C C . HIS A 1 107 ? 1.433 -5.299 -6.570 1.00 94.75 107 HIS A C 1
ATOM 775 O O . HIS A 1 107 ? 0.213 -5.144 -6.506 1.00 94.75 107 HIS A O 1
ATOM 781 N N . ALA A 1 108 ? 2.284 -4.333 -6.883 1.00 94.62 108 ALA A N 1
ATOM 782 C CA . ALA A 1 108 ? 1.892 -2.987 -7.240 1.00 94.62 108 ALA A CA 1
ATOM 783 C C . ALA A 1 108 ? 2.513 -2.556 -8.561 1.00 94.62 108 ALA A C 1
ATOM 785 O O . ALA A 1 108 ? 3.690 -2.819 -8.834 1.00 94.62 108 ALA A O 1
ATOM 786 N N . ASP A 1 109 ? 1.720 -1.845 -9.338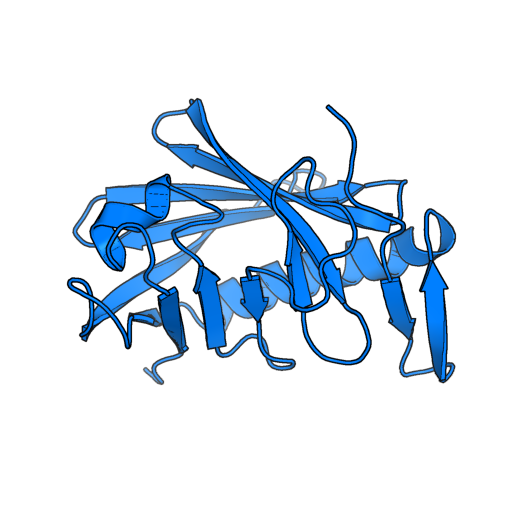 1.00 91.75 109 ASP A N 1
ATOM 787 C CA . ASP A 1 109 ? 2.123 -1.110 -10.524 1.00 91.75 109 ASP A CA 1
ATOM 788 C C . ASP A 1 109 ? 1.408 0.250 -10.549 1.00 91.75 109 ASP A C 1
ATOM 790 O O . ASP A 1 109 ? 0.819 0.675 -9.551 1.00 91.75 109 ASP A O 1
ATOM 794 N N . CYS A 1 110 ? 1.570 1.010 -11.630 1.00 91.69 110 CYS A N 1
ATOM 795 C CA . CYS A 1 110 ? 1.065 2.376 -11.715 1.00 91.69 110 CYS A CA 1
ATOM 796 C C . CYS A 1 110 ? 0.518 2.657 -13.122 1.00 91.69 110 CYS A C 1
ATOM 798 O O . CYS A 1 110 ? 1.128 3.436 -13.873 1.00 91.69 110 CYS A O 1
ATOM 800 N N . PRO A 1 111 ? -0.601 2.020 -13.518 1.00 85.56 111 PRO A N 1
ATOM 801 C CA . PRO A 1 111 ? -1.262 2.350 -14.769 1.00 85.56 111 PRO A CA 1
ATOM 802 C C . PRO A 1 111 ? -1.763 3.795 -14.687 1.00 85.56 111 PRO A C 1
ATOM 804 O O . PRO A 1 111 ? -2.532 4.180 -13.806 1.00 85.56 111 PRO A O 1
ATOM 807 N N . TYR A 1 112 ? -1.299 4.630 -15.613 1.00 84.38 112 TYR A N 1
ATOM 808 C CA . TYR A 1 112 ? -1.508 6.078 -15.584 1.00 84.38 112 TYR A CA 1
ATOM 809 C C . TYR A 1 112 ? -0.976 6.761 -14.316 1.00 84.38 112 TYR A C 1
ATOM 811 O O . TYR A 1 112 ? 0.223 6.996 -14.171 1.00 84.38 112 TYR A O 1
ATOM 819 N N . GLU A 1 113 ? -1.873 7.187 -13.431 1.00 83.44 113 GLU A N 1
ATOM 820 C CA . GLU A 1 113 ? -1.536 8.096 -12.339 1.00 83.44 113 GLU A CA 1
ATOM 821 C C . GLU A 1 113 ? -1.793 7.496 -10.962 1.00 83.44 113 GLU A C 1
ATOM 823 O O . GLU A 1 113 ? -1.293 8.040 -9.985 1.00 83.44 113 GLU A O 1
ATOM 828 N N . GLU A 1 114 ? -2.532 6.395 -10.866 1.00 92.31 114 GLU A N 1
ATOM 829 C CA . GLU A 1 114 ? -2.840 5.733 -9.600 1.00 92.31 114 GLU A CA 1
ATOM 830 C C . GLU A 1 114 ? -1.993 4.480 -9.426 1.00 92.31 114 GLU A C 1
ATOM 832 O O . GLU A 1 114 ? -1.565 3.867 -10.400 1.00 92.31 114 GLU A O 1
ATOM 837 N N . VAL A 1 115 ? -1.739 4.115 -8.171 1.00 95.31 115 VAL A N 1
ATOM 838 C CA . VAL A 1 115 ? -1.074 2.848 -7.855 1.00 95.31 115 VAL A CA 1
ATOM 839 C C . VAL A 1 115 ? -2.150 1.796 -7.688 1.00 95.31 115 VAL A C 1
ATOM 841 O O . VAL A 1 115 ? -3.033 1.961 -6.843 1.00 95.31 115 VAL A O 1
ATOM 844 N N . GLU A 1 116 ? -2.062 0.714 -8.445 1.00 94.94 116 GLU A N 1
ATOM 845 C CA . GLU A 1 116 ? -2.933 -0.442 -8.267 1.00 94.94 116 GLU A CA 1
ATOM 846 C C . GLU A 1 116 ? -2.236 -1.488 -7.397 1.00 94.94 116 GLU A C 1
ATOM 848 O O . GLU A 1 116 ? -1.012 -1.608 -7.385 1.00 94.94 116 GLU A O 1
ATOM 853 N N . LEU A 1 117 ? -3.020 -2.211 -6.599 1.00 94.88 117 LEU A N 1
ATOM 854 C CA . LEU A 1 117 ? -2.551 -3.238 -5.678 1.00 94.88 117 LEU A CA 1
ATOM 855 C C . LEU A 1 117 ? -3.323 -4.527 -5.951 1.00 94.88 117 LEU A C 1
ATOM 857 O O . LEU A 1 117 ? -4.553 -4.569 -5.865 1.00 94.88 117 LEU A O 1
ATOM 861 N N . LEU A 1 118 ? -2.586 -5.596 -6.236 1.00 93.38 118 LEU A N 1
ATOM 862 C CA . LEU A 1 118 ? -3.129 -6.891 -6.634 1.00 93.38 118 LEU A CA 1
ATOM 863 C C . LEU A 1 118 ? -2.620 -7.991 -5.692 1.00 93.38 118 LEU A C 1
ATOM 865 O O . LEU A 1 118 ? -1.407 -8.107 -5.480 1.00 93.38 118 LEU A O 1
ATOM 869 N N . PRO A 1 119 ? -3.492 -8.835 -5.111 1.00 91.44 119 PRO A N 1
ATOM 870 C CA . PRO A 1 119 ? -3.040 -10.003 -4.373 1.00 91.44 119 PRO A CA 1
ATOM 871 C C . PRO A 1 119 ? -2.400 -11.023 -5.335 1.00 91.44 119 PRO A C 1
ATOM 873 O O . PRO A 1 119 ? -2.645 -10.999 -6.544 1.00 91.44 119 PRO A O 1
ATOM 876 N N . PRO A 1 120 ? -1.578 -11.955 -4.828 1.00 86.12 120 PRO A N 1
ATOM 877 C CA . PRO A 1 120 ? -1.008 -13.013 -5.652 1.00 86.12 120 PRO A CA 1
ATOM 878 C C . PRO A 1 120 ? -2.091 -13.848 -6.346 1.00 86.12 120 PRO A C 1
ATOM 880 O O . PRO A 1 120 ? -3.062 -14.255 -5.712 1.00 86.12 120 PRO A O 1
ATOM 883 N N . GLY A 1 121 ? -1.881 -14.169 -7.624 1.00 76.88 121 GLY A N 1
ATOM 884 C CA . GLY A 1 121 ? -2.769 -15.053 -8.383 1.00 76.88 121 GLY A CA 1
ATOM 885 C C . GLY A 1 121 ? -4.105 -14.442 -8.810 1.00 76.88 121 GLY A C 1
ATOM 886 O O . GLY A 1 121 ? -4.941 -15.182 -9.326 1.00 76.88 121 GLY A O 1
ATOM 887 N N . LEU A 1 122 ? -4.318 -13.136 -8.613 1.00 73.81 122 LEU A N 1
ATOM 888 C CA . LEU A 1 122 ? -5.375 -12.425 -9.325 1.00 73.81 122 LEU A CA 1
ATOM 889 C C . LEU A 1 122 ? -4.893 -12.175 -10.760 1.00 73.81 122 LEU A C 1
ATOM 891 O O . LEU A 1 122 ? -3.859 -11.537 -10.952 1.00 73.81 122 LEU A O 1
ATOM 895 N N . ASP A 1 123 ? -5.620 -12.686 -11.750 1.00 66.00 123 ASP A N 1
ATOM 896 C CA . ASP A 1 123 ? -5.473 -12.216 -13.130 1.00 66.00 123 ASP A CA 1
ATOM 897 C C . ASP A 1 123 ? -6.040 -10.794 -13.235 1.00 66.00 123 ASP A C 1
ATOM 899 O O . ASP A 1 123 ? -6.863 -10.419 -12.397 1.00 66.00 123 ASP A O 1
ATOM 903 N N . ASP A 1 124 ? -5.609 -10.031 -14.248 1.00 62.31 124 ASP A N 1
ATOM 904 C CA . ASP A 1 124 ? -6.007 -8.640 -14.522 1.00 62.31 124 ASP A CA 1
ATOM 905 C C . ASP A 1 124 ? -7.526 -8.446 -14.346 1.00 62.31 124 ASP A C 1
ATOM 907 O O . ASP A 1 124 ? -8.334 -8.712 -15.244 1.00 62.31 124 ASP A O 1
ATOM 911 N N . ALA A 1 125 ? -7.934 -8.043 -13.141 1.00 61.06 125 ALA A N 1
ATOM 912 C CA . ALA A 1 125 ? -9.327 -7.818 -12.807 1.00 61.06 125 ALA A CA 1
ATOM 913 C C . ALA A 1 125 ? -9.776 -6.506 -13.450 1.00 61.06 125 ALA A C 1
ATOM 915 O O . ALA A 1 125 ? -8.991 -5.578 -13.607 1.00 61.06 125 ALA A O 1
ATOM 916 N N . ALA A 1 126 ? -11.063 -6.404 -13.789 1.00 65.00 126 ALA A N 1
ATOM 917 C CA . ALA A 1 126 ? -11.608 -5.169 -14.355 1.00 65.00 126 ALA A CA 1
ATOM 918 C C . ALA A 1 126 ? -11.540 -3.972 -13.381 1.00 65.00 126 ALA A C 1
ATOM 920 O O . ALA A 1 126 ? -11.628 -2.833 -13.829 1.00 65.00 126 ALA A O 1
ATOM 921 N N . ASP A 1 127 ? -11.410 -4.232 -12.074 1.00 81.69 127 ASP A N 1
ATOM 922 C CA . ASP A 1 127 ? -11.170 -3.230 -11.033 1.00 81.69 127 ASP A CA 1
ATOM 923 C C . ASP A 1 127 ? -10.203 -3.836 -9.995 1.00 81.69 127 ASP A C 1
ATOM 925 O O . ASP A 1 127 ? -10.500 -4.912 -9.450 1.00 81.69 127 ASP A O 1
ATOM 929 N N . PRO A 1 128 ? -9.032 -3.227 -9.746 1.00 88.94 128 PRO A N 1
ATOM 930 C CA . PRO A 1 128 ? -8.072 -3.747 -8.783 1.00 88.94 128 PRO A CA 1
ATOM 931 C C . PRO A 1 128 ? -8.657 -3.692 -7.360 1.00 88.94 128 PRO A C 1
ATOM 933 O O . PRO A 1 128 ? -9.257 -2.694 -6.953 1.00 88.94 128 PRO A O 1
ATOM 936 N N . PRO A 1 129 ? -8.459 -4.740 -6.542 1.00 93.94 129 PRO A N 1
ATOM 937 C CA . PRO A 1 129 ? -8.998 -4.787 -5.189 1.00 93.94 129 PRO A CA 1
ATOM 938 C C . PRO A 1 129 ? -8.309 -3.806 -4.237 1.00 93.94 129 PRO A C 1
ATOM 940 O O . PRO A 1 129 ? -8.809 -3.603 -3.130 1.00 93.94 129 PRO A O 1
ATOM 943 N N . GLY A 1 130 ? -7.176 -3.216 -4.623 1.00 95.94 130 GLY A N 1
ATOM 944 C CA . GLY A 1 130 ? -6.567 -2.118 -3.894 1.00 95.94 130 GLY A CA 1
ATOM 945 C C . GLY A 1 130 ? -6.056 -1.013 -4.811 1.00 95.94 130 GLY A C 1
ATOM 946 O O . GLY A 1 130 ? -5.560 -1.287 -5.900 1.00 95.94 130 GLY A O 1
ATOM 947 N N . ARG A 1 131 ? -6.183 0.238 -4.362 1.00 96.31 131 ARG A N 1
ATOM 948 C CA . ARG A 1 131 ? -5.760 1.443 -5.092 1.00 96.31 131 ARG A CA 1
ATOM 949 C C . ARG A 1 131 ? -5.193 2.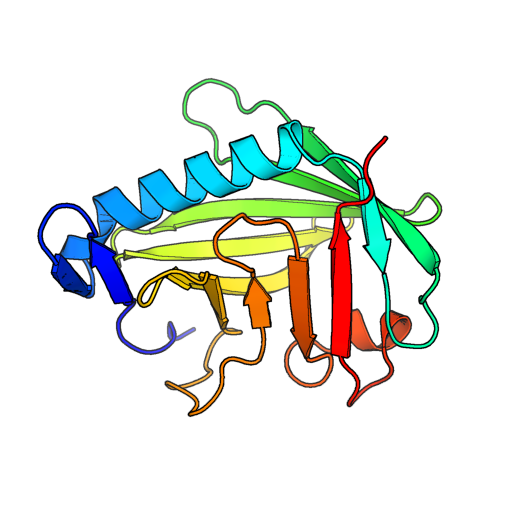484 -4.146 1.00 96.31 131 ARG A C 1
ATOM 951 O O . ARG A 1 131 ? -5.693 2.634 -3.030 1.00 96.31 131 ARG A O 1
ATOM 958 N N . MET A 1 132 ? -4.205 3.238 -4.611 1.00 97.38 132 MET A N 1
ATOM 959 C CA . MET A 1 132 ? -3.759 4.477 -3.976 1.00 97.38 132 MET A CA 1
ATOM 960 C C . MET A 1 132 ? -3.856 5.641 -4.950 1.00 97.38 132 MET A C 1
ATOM 962 O O . MET A 1 132 ? -3.553 5.509 -6.138 1.00 97.38 132 MET A O 1
ATOM 966 N N . GLY A 1 133 ? -4.208 6.808 -4.418 1.00 95.56 133 GLY A N 1
ATOM 967 C CA . GLY A 1 133 ? -4.259 8.036 -5.198 1.00 95.56 133 GLY A CA 1
ATOM 968 C C . GLY A 1 133 ? -2.901 8.433 -5.766 1.00 95.56 133 GLY A C 1
ATOM 969 O O . GLY A 1 133 ? -1.855 8.138 -5.193 1.00 95.56 133 GLY A O 1
ATOM 970 N N . LYS A 1 134 ? -2.913 9.211 -6.851 1.00 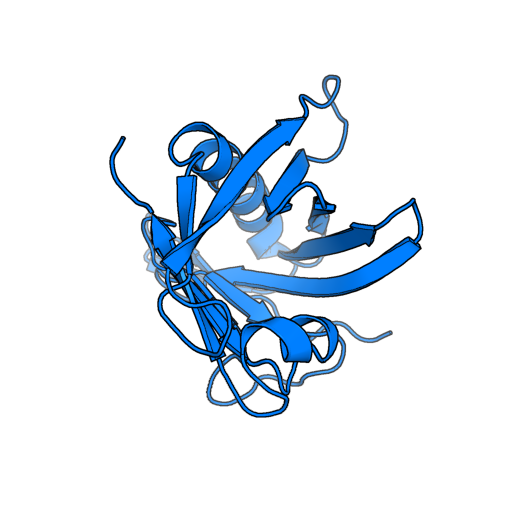93.62 134 LYS A N 1
ATOM 971 C CA . LYS A 1 134 ? -1.707 9.763 -7.493 1.00 93.62 134 LYS A CA 1
ATOM 972 C C . LYS A 1 134 ? -0.732 10.450 -6.545 1.00 93.62 134 LYS A C 1
ATOM 974 O O . LYS A 1 134 ? 0.483 10.345 -6.705 1.00 93.62 134 LYS A O 1
ATOM 979 N N . ARG A 1 135 ? -1.268 11.192 -5.576 1.00 93.38 135 ARG A N 1
ATOM 980 C CA . ARG A 1 135 ? -0.475 11.929 -4.583 1.00 93.38 135 ARG A CA 1
ATOM 981 C C . ARG A 1 135 ? -0.061 11.063 -3.396 1.00 93.38 135 ARG A C 1
ATOM 983 O O . ARG A 1 135 ? 0.616 11.569 -2.512 1.00 93.38 135 ARG A O 1
ATOM 990 N N . LEU A 1 136 ? -0.454 9.787 -3.389 1.00 95.94 136 LEU A N 1
ATOM 991 C CA . LEU A 1 136 ? -0.272 8.850 -2.284 1.00 95.94 136 LEU A CA 1
ATOM 992 C C . LEU A 1 136 ? -0.843 9.395 -0.968 1.00 95.94 136 LEU A C 1
ATOM 994 O O . LEU A 1 136 ? -0.247 9.229 0.088 1.00 95.94 136 LEU A O 1
ATOM 998 N N . ASP A 1 137 ? -1.991 10.067 -1.052 1.00 96.06 137 ASP A N 1
ATOM 999 C CA . ASP A 1 137 ? -2.688 10.725 0.057 1.00 96.06 137 ASP A CA 1
ATOM 1000 C C . ASP A 1 137 ? -3.972 9.996 0.489 1.00 96.06 137 ASP A C 1
ATOM 1002 O O . ASP A 1 137 ? -4.601 10.364 1.482 1.00 96.06 137 ASP A O 1
ATOM 1006 N N . TRP A 1 138 ? -4.359 8.955 -0.248 1.00 97.56 138 TRP A N 1
ATOM 1007 C CA . TRP A 1 138 ? -5.418 8.026 0.120 1.00 97.56 138 TRP A CA 1
ATOM 1008 C C . TRP A 1 138 ? -5.126 6.621 -0.414 1.00 97.56 138 TRP A C 1
ATOM 1010 O O . TRP A 1 138 ? -4.399 6.448 -1.397 1.00 97.56 138 TRP A O 1
ATOM 1020 N N . ILE A 1 139 ? -5.706 5.622 0.248 1.00 98.12 139 ILE A N 1
ATOM 1021 C CA . ILE A 1 139 ? -5.652 4.206 -0.116 1.00 98.12 139 ILE A CA 1
ATOM 1022 C C . ILE A 1 139 ? -7.015 3.558 0.127 1.00 98.12 139 ILE A C 1
ATOM 1024 O O . ILE A 1 139 ? -7.684 3.856 1.117 1.00 98.12 139 ILE A O 1
ATOM 1028 N N . ALA A 1 140 ? -7.417 2.658 -0.762 1.00 97.94 140 ALA A N 1
ATOM 1029 C CA . ALA A 1 140 ? -8.586 1.803 -0.607 1.00 97.94 140 ALA A CA 1
ATOM 1030 C C . ALA A 1 140 ? -8.171 0.345 -0.820 1.00 97.94 140 ALA A C 1
ATOM 1032 O O . ALA A 1 140 ? -7.488 0.051 -1.795 1.00 97.94 140 ALA A O 1
ATOM 1033 N N . LEU A 1 141 ? -8.572 -0.558 0.076 1.00 97.50 141 LEU A N 1
ATOM 1034 C CA . LEU A 1 141 ? -8.257 -1.989 0.020 1.00 97.50 141 LEU A CA 1
ATOM 1035 C C . LEU A 1 141 ? -9.504 -2.827 0.308 1.00 97.50 141 LEU A C 1
ATOM 1037 O O . LEU A 1 141 ? -10.164 -2.628 1.329 1.00 97.50 141 LEU A O 1
ATOM 1041 N N . SER A 1 142 ? -9.798 -3.800 -0.546 1.00 95.81 142 SER A N 1
ATOM 1042 C CA . SER A 1 142 ? -10.869 -4.774 -0.341 1.00 95.81 142 SER A CA 1
ATOM 1043 C C . SER A 1 142 ? -10.461 -5.839 0.679 1.00 95.81 142 SER A C 1
ATOM 1045 O O . SER A 1 142 ? -9.461 -6.541 0.511 1.00 95.81 142 SER A O 1
ATOM 1047 N N . ALA A 1 143 ? -11.272 -6.026 1.717 1.00 95.81 143 ALA A N 1
ATOM 1048 C CA . ALA A 1 143 ? -11.063 -7.088 2.696 1.00 95.81 143 ALA A CA 1
ATOM 1049 C C . ALA A 1 143 ? -11.338 -8.492 2.131 1.00 95.81 143 ALA A C 1
ATOM 1051 O O . ALA A 1 143 ? -10.771 -9.464 2.630 1.00 95.81 143 ALA A O 1
ATOM 1052 N N . ALA A 1 144 ? -12.125 -8.598 1.056 1.00 93.62 144 ALA A N 1
ATOM 1053 C CA . ALA A 1 144 ? -12.360 -9.868 0.372 1.00 93.62 144 ALA A CA 1
ATOM 1054 C C . ALA A 1 144 ? -11.086 -10.381 -0.325 1.00 93.62 144 ALA A C 1
ATOM 1056 O O . ALA A 1 144 ? -10.842 -11.586 -0.371 1.00 93.62 144 ALA A O 1
ATOM 1057 N N . ALA A 1 145 ? -10.249 -9.467 -0.829 1.00 93.12 145 ALA A N 1
ATOM 1058 C CA . ALA A 1 145 ? -8.971 -9.793 -1.463 1.00 93.12 145 ALA A CA 1
ATOM 1059 C C . ALA A 1 145 ? -7.846 -10.050 -0.448 1.00 93.12 145 ALA A C 1
ATOM 1061 O O . ALA A 1 145 ? -6.984 -10.899 -0.680 1.00 93.12 145 ALA A O 1
ATOM 1062 N N . TRP A 1 146 ? -7.874 -9.358 0.696 1.00 94.25 146 TRP A N 1
ATOM 1063 C CA . TRP A 1 146 ? -6.935 -9.563 1.801 1.00 94.25 146 TRP A CA 1
ATOM 1064 C C . TRP A 1 146 ? -7.686 -9.823 3.112 1.00 94.25 146 TRP A C 1
ATOM 1066 O O . TRP A 1 146 ? -7.937 -8.883 3.872 1.00 94.25 146 TRP A O 1
ATOM 1076 N N . PRO A 1 147 ? -7.982 -11.096 3.446 1.00 93.06 147 PRO A N 1
ATOM 1077 C CA . PRO A 1 147 ? -8.789 -11.450 4.618 1.00 93.06 147 PRO A CA 1
ATOM 1078 C C . PRO A 1 147 ? -8.261 -10.918 5.956 1.00 93.06 147 PRO A C 1
ATOM 1080 O O . PRO A 1 147 ? -9.031 -10.731 6.898 1.00 93.06 147 PRO A O 1
ATOM 1083 N N . VAL A 1 148 ? -6.958 -10.625 6.050 1.00 93.38 148 VAL A N 1
ATOM 1084 C CA . VAL A 1 148 ? -6.345 -9.997 7.232 1.00 93.38 148 VAL A CA 1
ATOM 1085 C C . VAL A 1 148 ? -6.958 -8.627 7.569 1.00 93.38 148 VAL A C 1
ATOM 1087 O O . VAL A 1 148 ? -6.953 -8.214 8.727 1.00 93.38 148 VAL A O 1
ATOM 1090 N N . LEU A 1 149 ? -7.551 -7.947 6.583 1.00 94.88 149 LEU A N 1
ATOM 1091 C CA . LEU A 1 149 ? -8.255 -6.676 6.751 1.00 94.88 149 LEU A CA 1
ATOM 1092 C C . LEU A 1 149 ? -9.678 -6.843 7.300 1.00 94.88 149 LEU A C 1
ATOM 1094 O O . LEU A 1 149 ? -10.307 -5.851 7.672 1.00 94.88 149 LEU A O 1
ATOM 1098 N N . GLY A 1 150 ? -10.198 -8.072 7.393 1.00 94.38 150 GLY A N 1
ATOM 1099 C CA . GLY A 1 150 ? -11.582 -8.336 7.797 1.00 94.38 150 GLY A CA 1
ATOM 1100 C C . GLY A 1 150 ? -11.940 -7.775 9.176 1.00 94.38 150 GLY A C 1
ATOM 1101 O O . GLY A 1 150 ? -13.071 -7.353 9.397 1.00 94.38 150 GLY A O 1
ATOM 1102 N N . ALA A 1 151 ? -10.972 -7.676 10.091 1.00 91.62 151 ALA A N 1
ATOM 1103 C CA . ALA A 1 151 ? -11.180 -7.046 11.396 1.00 91.62 151 ALA A CA 1
ATOM 1104 C C . ALA A 1 151 ? -11.362 -5.515 11.322 1.00 91.62 151 ALA A C 1
ATOM 1106 O O . ALA A 1 151 ? -11.932 -4.923 12.236 1.00 91.62 151 ALA A O 1
ATOM 1107 N N . LEU A 1 152 ? -10.870 -4.869 10.261 1.00 93.69 152 LEU A N 1
ATOM 1108 C CA . LEU A 1 152 ? -10.930 -3.417 10.078 1.00 93.69 152 LEU A CA 1
ATOM 1109 C C . LEU A 1 152 ? -12.183 -2.976 9.317 1.00 93.69 152 LEU A C 1
ATOM 1111 O O . LEU A 1 152 ? -12.749 -1.935 9.647 1.00 93.69 152 LEU A O 1
ATOM 1115 N N . ALA A 1 153 ? -12.621 -3.768 8.332 1.00 94.25 153 ALA A N 1
ATOM 1116 C CA . ALA A 1 153 ? -13.706 -3.401 7.418 1.00 94.25 153 ALA A CA 1
ATOM 1117 C C . ALA A 1 153 ? -14.898 -4.377 7.379 1.00 94.25 153 ALA A C 1
ATOM 1119 O O . ALA A 1 153 ? -15.921 -4.053 6.780 1.00 94.25 153 ALA A O 1
ATOM 1120 N N . GLY A 1 154 ? -14.807 -5.543 8.024 1.00 91.94 154 GLY A N 1
ATOM 1121 C CA . GLY A 1 154 ? -15.687 -6.686 7.747 1.00 91.94 154 GLY A CA 1
ATOM 1122 C C . GLY A 1 154 ? -15.194 -7.504 6.539 1.00 91.94 154 GLY A C 1
ATOM 1123 O O . GLY A 1 154 ? -14.364 -7.011 5.780 1.00 91.94 154 GLY A O 1
ATOM 1124 N N . PRO A 1 155 ? -15.666 -8.754 6.351 1.00 90.62 155 PRO A N 1
ATOM 1125 C CA . PRO A 1 155 ? -15.118 -9.685 5.353 1.00 90.62 155 PRO A CA 1
ATOM 1126 C C . PRO A 1 155 ? -15.269 -9.209 3.901 1.00 90.62 155 PRO A C 1
ATOM 1128 O O . PRO A 1 155 ? -14.361 -9.415 3.106 1.00 90.62 155 PRO A O 1
ATOM 1131 N N . ASP A 1 156 ? -16.366 -8.521 3.582 1.00 91.62 156 ASP A N 1
ATOM 1132 C CA . ASP A 1 156 ? -16.658 -8.005 2.234 1.00 91.62 156 ASP A CA 1
ATOM 1133 C C . ASP A 1 156 ? -16.509 -6.474 2.144 1.00 91.62 156 ASP A C 1
ATOM 1135 O O . ASP A 1 156 ? -16.959 -5.842 1.189 1.00 91.62 156 ASP A O 1
ATOM 1139 N N . GLY A 1 157 ? -15.937 -5.852 3.179 1.00 94.12 157 GLY A N 1
ATOM 1140 C CA . GLY A 1 157 ? -15.804 -4.402 3.273 1.00 94.12 157 GLY A CA 1
ATOM 1141 C C . GLY A 1 157 ? -14.563 -3.853 2.574 1.00 94.12 157 GLY A C 1
ATOM 1142 O O . GLY A 1 157 ? -13.708 -4.589 2.084 1.00 94.12 157 GLY A O 1
ATOM 1143 N N . PHE A 1 158 ? -14.441 -2.527 2.596 1.00 96.81 158 PHE A N 1
ATOM 1144 C CA . PHE A 1 158 ? -13.236 -1.816 2.178 1.00 96.81 158 PHE A CA 1
ATOM 1145 C C . PHE A 1 158 ? -12.617 -1.086 3.362 1.00 96.81 158 PHE A C 1
ATOM 1147 O O . PHE A 1 158 ? -13.325 -0.433 4.132 1.00 96.81 158 PHE A O 1
ATOM 1154 N N . VAL A 1 159 ? -11.295 -1.166 3.480 1.00 97.56 159 VAL A N 1
ATOM 1155 C CA . VAL A 1 159 ? -10.503 -0.246 4.296 1.00 97.56 159 VAL A CA 1
ATOM 1156 C C . VAL A 1 159 ? -10.135 0.926 3.401 1.00 97.56 159 VAL A C 1
ATOM 1158 O O . VAL A 1 159 ? -9.325 0.772 2.493 1.00 97.56 159 VAL A O 1
ATOM 1161 N N . VAL A 1 160 ? -10.741 2.082 3.647 1.00 98.12 160 VAL A N 1
ATOM 1162 C CA . VAL A 1 160 ? -10.336 3.353 3.051 1.00 98.12 160 VAL A CA 1
ATOM 1163 C C . VAL A 1 160 ? -9.603 4.136 4.121 1.00 98.12 160 VAL A C 1
ATOM 1165 O O . VAL A 1 160 ? -10.091 4.245 5.247 1.00 98.12 160 VAL A O 1
ATOM 1168 N N . ALA A 1 161 ? -8.428 4.652 3.790 1.00 98.25 161 ALA A N 1
ATOM 1169 C CA . ALA A 1 161 ? -7.673 5.529 4.663 1.00 98.25 161 ALA A CA 1
ATOM 1170 C C . ALA A 1 161 ? -7.135 6.722 3.879 1.00 98.25 161 ALA A C 1
ATOM 1172 O O . ALA A 1 161 ? -6.747 6.584 2.719 1.00 98.25 161 ALA A O 1
ATOM 1173 N N . ALA A 1 162 ? -7.094 7.876 4.530 1.00 98.19 162 ALA A N 1
ATOM 1174 C CA . ALA A 1 162 ? -6.591 9.114 3.956 1.00 98.19 162 ALA A CA 1
ATOM 1175 C C . ALA A 1 162 ? -5.639 9.804 4.929 1.00 98.19 162 ALA A C 1
ATOM 1177 O O . ALA A 1 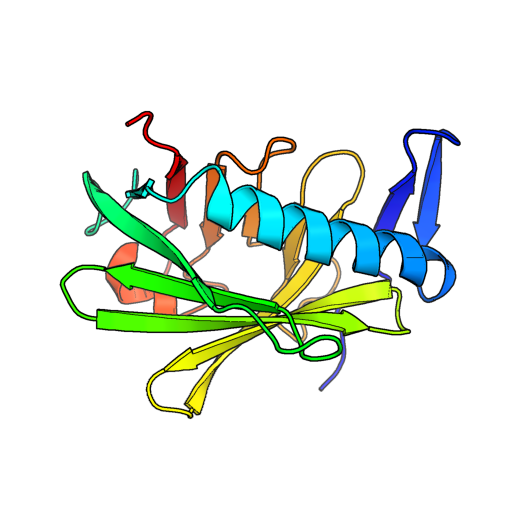162 ? -5.758 9.655 6.150 1.00 98.19 162 ALA A O 1
ATOM 1178 N N . VAL A 1 163 ? -4.699 10.566 4.383 1.00 97.62 163 VAL A N 1
ATOM 1179 C CA . VAL A 1 163 ? -3.787 11.394 5.169 1.00 97.62 163 VAL A CA 1
ATOM 1180 C C . VAL A 1 163 ? -4.587 12.405 5.979 1.00 97.62 163 VAL A C 1
ATOM 1182 O O . VAL A 1 163 ? -5.502 13.054 5.469 1.00 97.62 163 VAL A O 1
ATOM 1185 N N . VAL A 1 164 ? -4.224 12.556 7.248 1.00 94.62 164 VAL A N 1
ATOM 1186 C CA . VAL A 1 164 ? -4.699 13.665 8.073 1.00 94.62 164 VAL A CA 1
ATOM 1187 C C . VAL A 1 164 ? -3.565 14.668 8.222 1.00 94.62 164 VAL A C 1
ATOM 1189 O O . VAL A 1 164 ? -2.462 14.303 8.626 1.00 94.62 164 VAL A O 1
ATOM 1192 N N . GLU A 1 165 ? -3.820 15.921 7.839 1.00 72.62 165 GLU A N 1
ATOM 1193 C CA . GLU A 1 165 ? -2.875 17.010 8.095 1.00 72.62 165 GLU A CA 1
ATOM 1194 C C . GLU A 1 165 ? -2.627 17.105 9.608 1.00 72.62 165 GLU A C 1
ATOM 1196 O O . GLU A 1 165 ? -3.572 17.032 10.401 1.00 72.62 165 GLU A O 1
ATOM 1201 N N . ALA A 1 166 ? -1.349 17.199 9.981 1.00 56.12 166 ALA A N 1
ATOM 1202 C CA . ALA A 1 166 ? -0.914 17.400 11.359 1.00 56.12 166 ALA A CA 1
ATOM 1203 C C . ALA A 1 166 ? -1.202 18.830 11.838 1.00 56.12 166 ALA A C 1
ATOM 1205 O O . ALA A 1 166 ? -1.028 19.772 11.028 1.00 56.12 166 ALA A O 1
#

Sequence (166 aa):
MSSPGRPSHFDSATGRDLTGPEAGPQAEALVARLAMAAEIYPHWRIETGPAAGRTVEVSVRDPLVGDPVRIVLALDGAAIAVTVTAEASGWVLLAVERDGAEIARAHADCPYEEVELLPPGLDDAADPPGRMGKRLDWIALSAAAWPVLGALAGPDGFVVAAVVEA

Foldseek 3Di:
DDAAPWFWAQDPVVRDTDTWLRLLVVLVVVQVLVQVCLVVFQWKAWCAAPRGRWIWGWDWDDDDVPAFTWIWTDTPRAIKIWGWDRDSGNWIKTFIDHPRDGQFIWIWHAHDQKIATAGGPDYPDPHGQKIAGNNSFKIKHACCRRVVCCVVANNGGIGIMGGDDD

pLDDT: mean 89.67, std 10.8, range [47.34, 98.25]

Secondary structure (DSSP, 8-state):
----S--EEEETTTTEEEEGGGGHHHHHHHHHHHHHHHHH--EEEE-SSTTTTPEEEEEEE---TTSPEEEEEEETTEEEEEEEEE-TTSPEEEEEEETTEEEEEEEEEBSTTSEEEE-TT----SS-SEEE-TTS-EEEEETTT-GGGHHHH-TT-EEEEEE---

Organism: NCBI:txid665126

Radius of gyration: 15.22 Å; chains: 1; bounding box: 39×36×43 Å